Protein AF-B8JEG1-F1 (afdb_monomer)

Solvent-accessible surface area (backbone atoms only — not comparable to full-atom values): 6983 Å² total; per-residue (Å²): 138,84,81,85,82,84,74,78,49,69,66,57,55,52,50,57,51,48,51,55,49,48,64,71,43,46,66,57,52,52,50,54,53,50,52,55,50,51,55,51,54,51,50,53,54,51,58,70,66,61,63,72,78,75,74,76,75,70,77,81,74,80,82,54,67,51,48,54,41,94,82,55,84,74,66,54,65,69,55,24,73,74,67,75,44,80,43,61,69,58,45,32,68,41,35,32,77,58,36,55,49,43,72,94,54,82,80,60,71,64,46,129

Secondary structure (DSSP, 8-state):
-PPP-----HHHHHHHHHHHHHHHHHHHHHHHHHHHHHHHHHHHHHHHH---------------EEE-STT--S--HHHHHHHS--SHHHHHHHH-TT-EEETTSPPPPPP-

Organism: Anaeromyxobacter dehalogenans (strain ATCC BAA-258 / DSM 21875 / 2CP-1) (NCBI:txid455488)

Foldseek 3Di:
DDDDPPPPDPVNVVVVVVVVVCVVCVVVVVVVVVVVVVVVVVVVVVVVVPPDPPPPPPPPPDDFKDWLEPPDDFDDPQNCVQPVDGDSVVCCQFQNHGFMDGRPDHGHDTDD

pLDDT: mean 82.51, std 13.29, range [40.09, 95.5]

Structure (mmCIF, N/CA/C/O backbone):
data_AF-B8JEG1-F1
#
_entry.id   AF-B8JEG1-F1
#
loop_
_atom_site.group_PDB
_atom_site.id
_atom_site.type_symbol
_atom_site.label_atom_id
_atom_site.label_alt_id
_atom_site.label_comp_id
_atom_site.label_asym_id
_atom_site.label_entity_id
_atom_site.label_seq_id
_atom_site.pdbx_PDB_ins_code
_atom_site.Cartn_x
_atom_site.Cartn_y
_atom_site.Cartn_z
_atom_site.occupancy
_atom_site.B_iso_or_equiv
_atom_site.auth_seq_id
_atom_site.auth_comp_id
_atom_site.auth_asym_id
_atom_site.auth_atom_id
_atom_site.pdbx_PDB_model_num
ATOM 1 N N . MET A 1 1 ? -74.248 3.184 64.073 1.00 40.09 1 MET A N 1
ATOM 2 C CA . MET A 1 1 ? -72.864 3.704 63.996 1.00 40.09 1 MET A CA 1
ATOM 3 C C . MET A 1 1 ? -71.924 2.546 63.675 1.00 40.09 1 MET A C 1
ATOM 5 O O . MET A 1 1 ? -71.685 1.748 64.575 1.00 40.09 1 MET A O 1
ATOM 9 N N . PRO A 1 2 ? -71.431 2.392 62.435 1.00 53.12 2 PRO A N 1
ATOM 10 C CA . PRO A 1 2 ? -70.363 1.446 62.130 1.00 53.12 2 PRO A CA 1
ATOM 11 C C . PRO A 1 2 ? -68.993 2.140 62.227 1.00 53.12 2 PRO A C 1
ATOM 13 O O . PRO A 1 2 ? -68.825 3.273 61.779 1.00 53.12 2 PRO A O 1
ATOM 16 N N . ARG A 1 3 ? -68.017 1.474 62.854 1.00 54.44 3 ARG A N 1
ATOM 17 C CA . ARG A 1 3 ? -66.618 1.932 62.927 1.00 54.44 3 ARG A CA 1
ATOM 18 C C . ARG A 1 3 ? -65.919 1.666 61.585 1.00 54.44 3 ARG A C 1
ATOM 20 O O . ARG A 1 3 ? -66.097 0.572 61.058 1.00 54.44 3 ARG A O 1
ATOM 27 N N . PRO A 1 4 ? -65.098 2.591 61.055 1.00 52.66 4 PRO A N 1
ATOM 28 C CA . PRO A 1 4 ? -64.321 2.323 59.853 1.00 52.66 4 PRO A CA 1
ATOM 29 C C . PRO A 1 4 ? -63.126 1.426 60.197 1.00 52.66 4 PRO A C 1
ATOM 31 O O . PRO A 1 4 ? -62.253 1.806 60.980 1.00 52.66 4 PRO A O 1
ATOM 34 N N . THR A 1 5 ? -63.080 0.232 59.612 1.00 55.66 5 THR A N 1
ATOM 35 C CA . THR A 1 5 ? -61.890 -0.619 59.582 1.00 55.66 5 THR A CA 1
ATOM 36 C C . THR A 1 5 ? -60.863 0.019 58.650 1.00 55.66 5 THR A C 1
ATOM 38 O O . THR A 1 5 ? -60.978 -0.016 57.429 1.00 55.66 5 THR A O 1
ATOM 41 N N . ARG A 1 6 ? -59.856 0.670 59.240 1.00 57.59 6 ARG A N 1
ATOM 42 C CA . ARG A 1 6 ? -58.630 1.067 58.541 1.00 57.59 6 ARG A CA 1
ATOM 43 C C . ARG A 1 6 ? -57.784 -0.184 58.315 1.00 57.59 6 ARG A C 1
ATOM 45 O O . ARG A 1 6 ? -56.881 -0.466 59.094 1.00 57.59 6 ARG A O 1
ATOM 52 N N . GLU A 1 7 ? -58.098 -0.944 57.278 1.00 54.72 7 GLU A N 1
ATOM 53 C CA . GLU A 1 7 ? -57.213 -1.997 56.783 1.00 54.72 7 GLU A CA 1
ATOM 54 C C . GLU A 1 7 ? -56.281 -1.377 55.746 1.00 54.72 7 GLU A C 1
ATOM 56 O O . GLU A 1 7 ? -56.589 -1.279 54.559 1.00 54.72 7 GLU A O 1
ATOM 61 N N . THR A 1 8 ? -55.139 -0.877 56.211 1.00 61.88 8 THR A N 1
ATOM 62 C CA . THR A 1 8 ? -54.025 -0.558 55.320 1.00 61.88 8 THR A CA 1
ATOM 63 C C . THR A 1 8 ? -53.616 -1.866 54.645 1.00 61.88 8 THR A C 1
ATOM 65 O O . THR A 1 8 ? -53.110 -2.766 55.313 1.00 61.88 8 THR A O 1
ATOM 68 N N . SER A 1 9 ? -53.897 -2.005 53.346 1.00 80.25 9 SER A N 1
ATOM 69 C CA . SER A 1 9 ? -53.530 -3.201 52.578 1.00 80.25 9 SER A CA 1
ATOM 70 C C . SER A 1 9 ? -52.035 -3.495 52.737 1.00 80.25 9 SER A C 1
ATOM 72 O O . SER A 1 9 ? -51.215 -2.574 52.750 1.00 80.25 9 SER A O 1
ATOM 74 N N . ILE A 1 10 ? -51.672 -4.776 52.822 1.00 78.69 10 ILE A N 1
ATOM 75 C CA . ILE A 1 10 ? -50.278 -5.238 52.887 1.00 78.69 10 ILE A CA 1
ATOM 76 C C . ILE A 1 10 ? -49.448 -4.630 51.744 1.00 78.69 10 ILE A C 1
ATOM 78 O O . ILE A 1 10 ? -48.314 -4.211 51.964 1.00 78.69 10 ILE A O 1
ATOM 82 N N . ASP A 1 11 ? -50.036 -4.473 50.555 1.00 78.25 11 ASP A N 1
ATOM 83 C CA . ASP A 1 11 ? -49.376 -3.844 49.405 1.00 78.25 11 ASP A CA 1
ATOM 84 C C . ASP A 1 11 ? -48.993 -2.382 49.661 1.00 78.25 11 ASP A C 1
ATOM 86 O O . ASP A 1 11 ? -47.957 -1.915 49.186 1.00 78.25 11 ASP A O 1
ATOM 90 N N . ALA A 1 12 ? -49.805 -1.651 50.430 1.00 81.31 12 ALA A N 1
ATOM 91 C CA . ALA A 1 12 ? -49.513 -0.270 50.798 1.00 81.31 12 ALA A CA 1
ATOM 92 C C . ALA A 1 12 ? -48.337 -0.196 51.781 1.00 81.31 12 ALA A C 1
ATOM 94 O O . ALA A 1 12 ? -47.478 0.670 51.636 1.00 81.31 12 ALA A O 1
ATOM 95 N N . ILE A 1 13 ? -48.246 -1.149 52.714 1.00 85.12 13 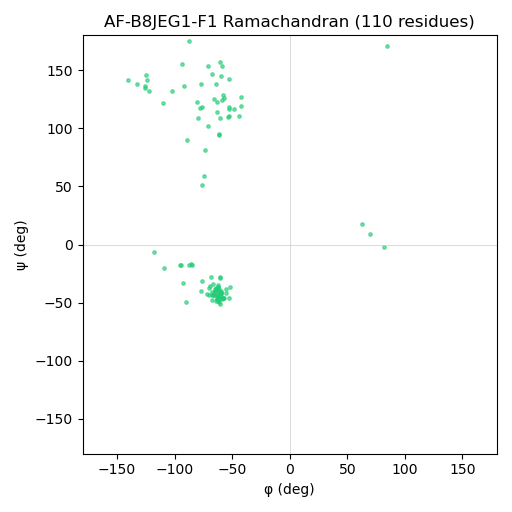ILE A N 1
ATOM 96 C CA . ILE A 1 13 ? -47.128 -1.257 53.663 1.00 85.12 13 ILE A CA 1
ATOM 97 C C . ILE A 1 13 ? -45.831 -1.612 52.924 1.00 85.12 13 ILE A C 1
ATOM 99 O O . ILE A 1 13 ? -44.781 -1.019 53.183 1.00 85.12 13 ILE A O 1
ATOM 103 N N . ILE A 1 14 ? -45.895 -2.552 51.975 1.00 85.31 14 ILE A N 1
ATOM 104 C CA . ILE A 1 14 ? -44.742 -2.944 51.154 1.00 85.31 14 ILE A CA 1
ATOM 105 C C . ILE A 1 14 ? -44.267 -1.761 50.308 1.00 85.31 14 ILE A C 1
ATOM 107 O O . ILE A 1 14 ? -43.071 -1.475 50.291 1.00 85.31 14 ILE A O 1
ATOM 111 N N . ARG A 1 15 ? -45.189 -1.052 49.645 1.00 86.12 15 ARG A N 1
ATOM 112 C CA . ARG A 1 15 ? -44.861 0.114 48.815 1.00 86.12 15 ARG A CA 1
ATOM 113 C C . ARG A 1 15 ? -44.214 1.226 49.632 1.00 86.12 15 ARG A C 1
ATOM 115 O O . ARG A 1 15 ? -43.134 1.676 49.278 1.00 86.12 15 ARG A O 1
ATOM 122 N N . GLU A 1 16 ? -44.808 1.588 50.765 1.00 89.19 16 GLU A N 1
ATOM 123 C CA . GLU A 1 16 ? -44.256 2.611 51.656 1.00 89.19 16 GLU A CA 1
ATOM 124 C C . GLU A 1 16 ? -42.852 2.238 52.160 1.00 89.19 16 GLU A C 1
ATOM 126 O O . GLU A 1 16 ? -41.953 3.077 52.236 1.00 89.19 16 GLU A O 1
ATOM 131 N N . THR A 1 17 ? -42.638 0.960 52.480 1.00 87.44 17 THR A N 1
ATOM 132 C CA . THR A 1 17 ? -41.326 0.470 52.918 1.00 87.44 17 THR A CA 1
ATOM 133 C C . THR A 1 17 ? -40.303 0.531 51.784 1.00 87.44 17 THR A C 1
ATOM 135 O O . THR A 1 17 ? -39.172 0.969 52.002 1.00 87.44 17 THR A O 1
ATOM 138 N N . ALA A 1 18 ? -40.692 0.127 50.573 1.00 86.06 18 ALA A N 1
ATOM 139 C CA . ALA A 1 18 ? -39.845 0.201 49.390 1.00 86.06 18 ALA A CA 1
ATOM 140 C C . ALA A 1 18 ? -39.467 1.652 49.060 1.00 86.06 18 ALA A C 1
ATOM 142 O O . ALA A 1 18 ? -38.289 1.925 48.842 1.00 86.06 18 ALA A O 1
ATOM 143 N N . ASP A 1 19 ? -40.421 2.582 49.116 1.00 88.50 19 ASP A N 1
ATOM 144 C CA . ASP A 1 19 ? -40.190 4.003 48.841 1.00 88.50 19 ASP A CA 1
ATOM 145 C C . ASP A 1 19 ? -39.153 4.598 49.804 1.00 88.50 19 ASP A C 1
ATOM 147 O O . ASP A 1 19 ? -38.198 5.242 49.369 1.00 88.50 19 ASP A O 1
ATOM 151 N N . ARG A 1 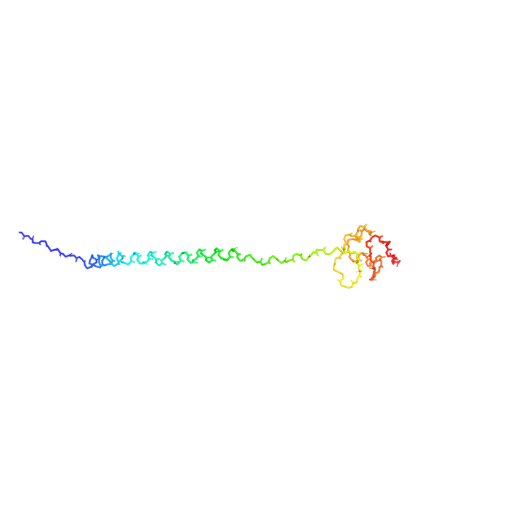20 ? -39.247 4.288 51.104 1.00 88.50 20 ARG A N 1
ATOM 152 C CA . ARG A 1 20 ? -38.259 4.727 52.109 1.00 88.50 20 ARG A CA 1
ATOM 153 C C . ARG A 1 20 ? -36.869 4.137 51.873 1.00 88.50 20 ARG A C 1
ATOM 155 O O . ARG A 1 20 ? -35.859 4.800 52.114 1.00 88.50 20 ARG A O 1
ATOM 162 N N . VAL A 1 21 ? -36.795 2.881 51.429 1.00 89.25 21 VAL A N 1
ATOM 163 C CA . VAL A 1 21 ? -35.517 2.240 51.088 1.00 89.25 21 VAL A CA 1
ATOM 164 C C . VAL A 1 21 ? -34.911 2.909 49.862 1.00 89.25 21 VAL A C 1
ATOM 166 O O . VAL A 1 21 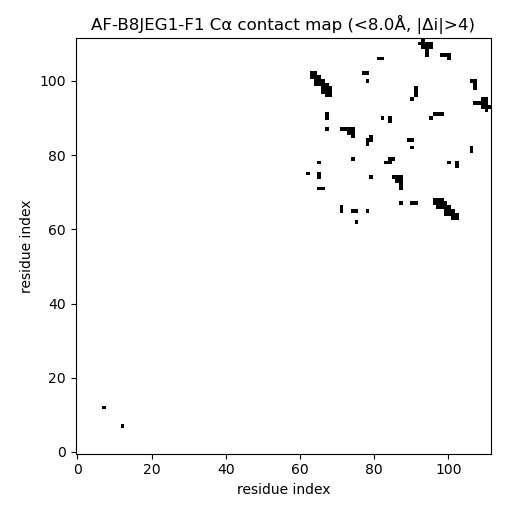? -33.738 3.274 49.909 1.00 89.25 21 VAL A O 1
ATOM 169 N N . VAL A 1 22 ? -35.703 3.118 48.808 1.00 87.50 22 VAL A N 1
ATOM 170 C CA . VAL A 1 22 ? -35.283 3.791 47.574 1.00 87.50 22 VAL A CA 1
ATOM 171 C C . VAL A 1 22 ? -34.800 5.205 47.872 1.00 87.50 22 VAL A C 1
ATOM 173 O O . VAL A 1 22 ? -33.705 5.562 47.448 1.00 87.50 22 VAL A O 1
ATOM 176 N N . GLU A 1 23 ? -35.538 5.984 48.661 1.00 86.81 23 GLU A N 1
ATOM 177 C CA . GLU A 1 23 ? -35.143 7.336 49.061 1.00 86.81 23 GLU A CA 1
ATOM 178 C C . GLU A 1 23 ? -33.788 7.324 49.782 1.00 86.81 23 GLU A C 1
ATOM 180 O O . GLU A 1 23 ? -32.875 8.066 49.411 1.00 86.81 23 GLU A O 1
ATOM 185 N N . ARG A 1 24 ? -33.600 6.392 50.725 1.00 84.56 24 ARG A N 1
ATOM 186 C CA . ARG A 1 24 ? -32.354 6.247 51.487 1.00 84.56 24 ARG A CA 1
ATOM 187 C C . ARG A 1 24 ? -31.149 5.866 50.624 1.00 84.56 24 ARG A C 1
ATOM 189 O O . ARG A 1 24 ? -30.043 6.336 50.895 1.00 84.56 24 ARG A O 1
ATOM 196 N N . ILE A 1 25 ? -31.326 5.001 49.626 1.00 90.12 25 ILE A N 1
ATOM 197 C CA . ILE A 1 25 ? -30.213 4.498 48.801 1.00 90.12 25 ILE A CA 1
ATOM 198 C C . ILE A 1 25 ? -30.000 5.303 47.516 1.00 90.12 25 ILE A C 1
ATOM 200 O O . ILE A 1 25 ? -28.914 5.233 46.942 1.00 90.12 25 ILE A O 1
ATOM 204 N N . SER A 1 26 ? -30.986 6.092 47.081 1.00 83.19 26 SER A N 1
ATOM 205 C CA . SER A 1 26 ? -30.964 6.846 45.820 1.00 83.19 26 SER A CA 1
ATOM 206 C C . SER A 1 26 ? -29.709 7.708 45.670 1.00 83.19 26 SER A C 1
ATOM 208 O O . SER A 1 26 ? -29.032 7.645 44.647 1.00 83.19 26 SER A O 1
ATOM 210 N N . ALA A 1 27 ? -29.328 8.437 46.721 1.00 81.50 27 ALA A N 1
ATOM 211 C CA . ALA A 1 27 ? -28.136 9.279 46.726 1.00 81.50 27 ALA A CA 1
ATOM 212 C C . ALA A 1 27 ? -26.831 8.470 46.632 1.00 81.50 27 ALA A C 1
ATOM 214 O O . ALA A 1 27 ? -25.862 8.921 46.024 1.00 81.50 27 ALA A O 1
ATOM 215 N N . ALA A 1 28 ? -26.787 7.272 47.221 1.00 83.31 28 ALA A N 1
ATOM 216 C CA . ALA A 1 28 ? -25.632 6.384 47.122 1.00 83.31 28 ALA A CA 1
ATOM 217 C C . ALA A 1 28 ? -25.509 5.784 45.714 1.00 83.31 28 ALA A C 1
ATOM 219 O O . ALA A 1 28 ? -24.418 5.778 45.149 1.00 83.31 28 ALA A O 1
ATOM 220 N N . ILE A 1 29 ? -26.633 5.368 45.123 1.00 83.81 29 ILE A N 1
ATOM 221 C CA . ILE A 1 29 ? -26.690 4.874 43.742 1.00 83.81 29 ILE A CA 1
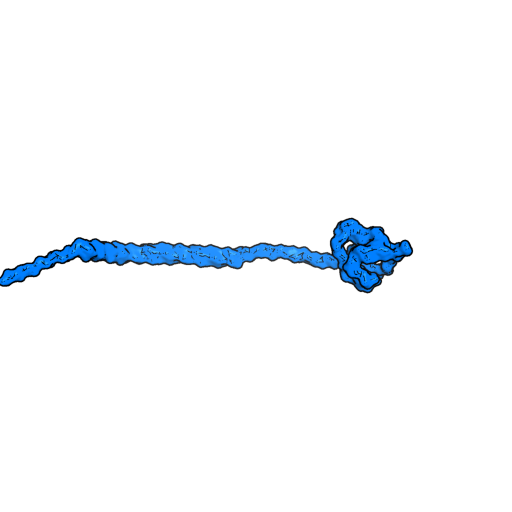ATOM 222 C C . ILE A 1 29 ? -26.272 5.979 42.767 1.00 83.81 29 ILE A C 1
ATOM 224 O O . ILE A 1 29 ? -25.437 5.741 41.901 1.00 83.81 29 ILE A O 1
ATOM 228 N N . ALA A 1 30 ? -26.792 7.198 42.932 1.00 84.44 30 ALA A N 1
ATOM 229 C CA . ALA A 1 30 ? -26.458 8.330 42.071 1.00 84.44 30 ALA A CA 1
ATOM 230 C C . ALA A 1 30 ? -24.955 8.652 42.089 1.00 84.44 30 ALA A C 1
ATOM 232 O O . ALA A 1 30 ? -24.367 8.881 41.033 1.00 84.44 30 ALA A O 1
ATOM 233 N N . ARG A 1 31 ? -24.317 8.608 43.268 1.00 85.50 31 ARG A N 1
ATOM 234 C CA . ARG A 1 31 ? -22.859 8.773 43.395 1.00 85.50 31 ARG A CA 1
ATOM 235 C C . ARG A 1 31 ? -22.095 7.666 42.670 1.00 85.50 31 ARG A C 1
ATOM 237 O O . ARG A 1 31 ? -21.236 7.973 41.852 1.00 85.50 31 ARG A O 1
ATOM 244 N N . GLN A 1 32 ? -22.465 6.406 42.899 1.00 88.31 32 GLN A N 1
ATOM 245 C CA . GLN A 1 32 ? -21.799 5.257 42.278 1.00 88.31 32 GLN A CA 1
ATOM 246 C C . GLN A 1 32 ? -21.916 5.272 40.747 1.00 88.31 32 GLN A C 1
ATOM 248 O O . GLN A 1 32 ? -20.951 4.993 40.039 1.00 88.31 32 GLN A O 1
ATOM 253 N N . VAL A 1 33 ? -23.099 5.603 40.223 1.00 91.06 33 VAL A N 1
ATOM 254 C CA . VAL A 1 33 ? -23.320 5.734 38.777 1.00 91.06 33 VAL A CA 1
ATOM 255 C C . VAL A 1 33 ? -22.506 6.902 38.220 1.00 91.06 33 VAL A C 1
ATOM 257 O O . VAL A 1 33 ? -21.887 6.757 37.169 1.00 91.06 33 VAL A O 1
ATOM 260 N N . GLY A 1 34 ? -22.454 8.031 38.933 1.00 86.81 34 GLY A N 1
ATOM 261 C CA . GLY A 1 34 ? -21.629 9.177 38.555 1.00 86.81 34 GLY A CA 1
ATOM 262 C C . GLY A 1 34 ? -20.147 8.819 38.417 1.00 86.81 34 GLY A C 1
ATOM 263 O O . GLY A 1 34 ? -19.536 9.155 37.405 1.00 86.81 34 GLY A O 1
ATOM 264 N N . GLU A 1 35 ? -19.590 8.086 39.381 1.00 88.75 35 GLU A N 1
ATOM 265 C CA . GLU A 1 35 ? -18.199 7.613 39.347 1.00 88.75 35 GLU A CA 1
ATOM 266 C C . GLU A 1 35 ? -17.936 6.684 38.153 1.00 88.75 35 GLU A C 1
ATOM 268 O O . GLU A 1 35 ? -16.989 6.898 37.397 1.00 88.75 35 GLU A O 1
ATOM 273 N N . LEU A 1 36 ? -18.818 5.707 37.913 1.00 87.62 36 LEU A N 1
ATOM 274 C CA . LEU A 1 36 ? -18.691 4.777 36.784 1.00 87.62 36 LEU A CA 1
ATOM 275 C C . LEU A 1 36 ? -18.748 5.486 35.421 1.00 87.62 36 LEU A C 1
ATOM 277 O O . LEU A 1 36 ? -18.038 5.100 34.490 1.00 87.62 36 LEU A O 1
ATOM 281 N N . VAL A 1 37 ? -19.578 6.525 35.296 1.00 91.44 37 VAL A N 1
ATOM 282 C CA . VAL A 1 37 ? -19.682 7.328 34.069 1.00 91.44 37 VAL A CA 1
ATOM 283 C C . VAL A 1 37 ? -18.421 8.167 33.850 1.00 91.44 37 VAL A C 1
ATOM 285 O O . VAL A 1 37 ? -17.913 8.205 32.730 1.00 91.44 37 VAL A O 1
ATOM 288 N N . GLN A 1 38 ? -17.883 8.802 34.897 1.00 87.50 38 GLN A N 1
ATOM 289 C CA . GLN A 1 38 ? -16.631 9.567 34.804 1.00 87.50 38 GLN A CA 1
ATOM 290 C C . GLN A 1 38 ? -15.457 8.674 34.382 1.00 87.50 38 GLN A C 1
ATOM 292 O O . GLN A 1 38 ? -14.723 9.020 33.453 1.00 87.50 38 GLN A O 1
ATOM 297 N N . ASP A 1 39 ? -15.343 7.485 34.977 1.00 86.19 39 ASP A N 1
ATOM 298 C CA . ASP A 1 39 ? -14.338 6.487 34.603 1.00 86.19 39 ASP A CA 1
ATOM 299 C C . ASP A 1 39 ? -14.467 6.052 33.136 1.00 86.19 39 ASP A C 1
ATOM 301 O O . ASP A 1 39 ? -13.462 5.917 32.429 1.00 86.19 39 ASP A O 1
ATOM 305 N N . GLY A 1 40 ? -15.698 5.850 32.655 1.00 82.94 40 GLY A N 1
ATOM 306 C CA . GLY A 1 40 ? -15.978 5.525 31.256 1.00 82.94 40 GLY A CA 1
ATOM 307 C C . GLY A 1 40 ? -15.506 6.621 30.299 1.00 82.94 40 GLY A C 1
ATOM 308 O O . GLY A 1 40 ? -14.729 6.353 29.381 1.00 82.94 40 GLY A O 1
ATOM 309 N N . ILE A 1 41 ? -15.893 7.871 30.570 1.00 85.69 41 ILE A N 1
ATOM 310 C CA . ILE A 1 41 ? -15.511 9.044 29.770 1.00 85.69 41 ILE A CA 1
ATOM 311 C C . ILE A 1 41 ? -13.985 9.216 29.741 1.00 85.69 41 ILE A C 1
ATOM 313 O O . ILE A 1 41 ? -13.394 9.493 28.693 1.00 85.69 41 ILE A O 1
ATOM 317 N N . GLN A 1 42 ? -13.314 9.021 30.877 1.00 82.50 42 GLN A N 1
ATOM 318 C CA . GLN A 1 42 ? -11.866 9.179 30.968 1.00 82.50 42 GLN A CA 1
ATOM 319 C C . GLN A 1 42 ? -11.109 8.087 30.200 1.00 82.50 42 GLN A C 1
ATOM 321 O O . GLN A 1 42 ? -10.098 8.381 29.554 1.00 82.50 42 GLN A O 1
ATOM 326 N N . ARG A 1 43 ? -11.621 6.849 30.193 1.00 79.62 43 ARG A N 1
ATOM 327 C CA . ARG A 1 43 ? -11.082 5.752 29.372 1.00 79.62 43 ARG A CA 1
ATOM 328 C C . ARG A 1 43 ? -11.250 6.017 27.880 1.00 79.62 43 ARG A C 1
ATOM 330 O O . ARG A 1 43 ? -10.296 5.814 27.130 1.00 79.62 43 ARG A O 1
ATOM 337 N N . GLU A 1 44 ? -12.409 6.507 27.452 1.00 75.75 44 GLU A N 1
ATOM 338 C CA . GLU A 1 44 ? -12.647 6.859 26.047 1.00 75.75 44 GLU A CA 1
ATOM 339 C C . GLU A 1 44 ? -11.742 8.011 25.585 1.00 75.75 44 GLU A C 1
ATOM 341 O O . GLU A 1 44 ? -11.109 7.921 24.529 1.00 75.75 44 GLU A O 1
ATOM 346 N N . MET A 1 45 ? -11.576 9.054 26.407 1.00 74.56 45 MET A N 1
ATOM 347 C CA . MET A 1 45 ? -10.642 10.148 26.114 1.00 74.56 45 MET A CA 1
ATOM 348 C C . MET A 1 45 ? -9.180 9.687 26.062 1.00 74.56 45 MET A C 1
ATOM 350 O O . MET A 1 45 ? -8.413 10.154 25.213 1.00 74.56 45 MET A O 1
ATOM 354 N N . ALA A 1 46 ? -8.772 8.774 26.946 1.00 73.88 46 ALA A N 1
ATOM 355 C CA . ALA A 1 46 ? -7.426 8.208 26.937 1.00 73.88 46 ALA A CA 1
ATOM 356 C C . ALA A 1 46 ? -7.183 7.333 25.694 1.00 73.88 46 ALA A C 1
ATOM 358 O O . ALA A 1 46 ? -6.131 7.443 25.061 1.00 73.88 46 ALA A O 1
ATOM 359 N N . ALA A 1 47 ? -8.168 6.525 25.295 1.00 70.12 47 ALA A N 1
ATOM 360 C CA . ALA A 1 47 ? -8.105 5.702 24.090 1.00 70.12 47 ALA A CA 1
ATOM 361 C C . ALA A 1 47 ? -8.034 6.550 22.808 1.00 70.12 47 ALA A C 1
ATOM 363 O O . ALA A 1 47 ? -7.266 6.227 21.903 1.00 70.12 47 ALA A O 1
ATOM 364 N N . GLY A 1 48 ? -8.759 7.674 22.748 1.00 62.75 48 GLY A N 1
ATOM 365 C CA . GLY A 1 48 ? -8.688 8.622 21.631 1.00 62.75 48 GLY A CA 1
ATOM 366 C C . GLY A 1 48 ? -7.352 9.374 21.528 1.00 62.75 48 GLY A C 1
ATOM 367 O O . GLY A 1 48 ? -6.932 9.740 20.431 1.00 62.75 48 GLY A O 1
ATOM 368 N N . ARG A 1 49 ? -6.651 9.579 22.653 1.00 60.44 49 ARG A N 1
ATOM 369 C CA . ARG A 1 49 ? -5.321 10.223 22.702 1.00 60.44 49 ARG A CA 1
ATOM 370 C C . ARG A 1 49 ? -4.156 9.265 22.473 1.00 60.44 49 ARG A C 1
ATOM 372 O O . ARG A 1 49 ? -3.065 9.727 22.142 1.00 60.44 49 ARG A O 1
ATOM 379 N N . ALA A 1 50 ? -4.372 7.956 22.585 1.00 60.44 50 ALA A N 1
ATOM 380 C CA . ALA A 1 50 ? -3.413 6.932 22.183 1.00 60.44 50 ALA A CA 1
ATOM 381 C C . ALA A 1 50 ? -3.373 6.816 20.648 1.00 60.44 50 ALA A C 1
ATOM 383 O O . ALA A 1 50 ? -3.657 5.774 20.057 1.00 60.44 50 ALA A O 1
ATOM 384 N N . GLY A 1 51 ? -3.034 7.925 19.985 1.00 60.34 51 GLY A N 1
ATOM 385 C CA . GLY A 1 51 ? -2.764 7.963 18.561 1.00 60.34 51 GLY A CA 1
ATOM 386 C C . GLY A 1 51 ? -1.721 6.904 18.237 1.00 60.34 51 GLY A C 1
ATOM 387 O O . GLY A 1 51 ? -0.591 6.949 18.725 1.00 60.34 51 GLY A O 1
ATOM 388 N N . ARG A 1 52 ? -2.124 5.925 17.424 1.00 63.56 52 ARG A N 1
ATOM 389 C CA . ARG A 1 52 ? -1.242 4.915 16.839 1.00 63.56 52 ARG A CA 1
ATOM 390 C C . ARG A 1 52 ? 0.032 5.621 16.370 1.00 63.56 52 ARG A C 1
ATOM 392 O O . ARG A 1 52 ? -0.107 6.593 15.624 1.00 63.56 52 ARG A O 1
ATOM 399 N N . PRO A 1 53 ? 1.241 5.179 16.772 1.00 61.25 53 PRO A N 1
ATOM 400 C CA . PRO A 1 53 ? 2.462 5.860 16.373 1.00 61.25 53 PRO A CA 1
ATOM 401 C C . PRO A 1 53 ? 2.437 5.984 14.856 1.00 61.25 53 PRO A C 1
ATOM 403 O O . PRO A 1 53 ? 2.324 4.973 14.151 1.00 61.25 53 PRO A O 1
ATOM 406 N N . ALA A 1 54 ? 2.440 7.228 14.368 1.00 62.34 54 ALA A N 1
ATOM 407 C CA . ALA A 1 54 ? 2.508 7.510 12.950 1.00 62.34 54 ALA A CA 1
ATOM 408 C C . ALA A 1 54 ? 3.733 6.754 12.450 1.00 62.34 54 ALA A C 1
ATOM 410 O O . ALA A 1 54 ? 4.859 7.057 12.847 1.00 62.34 54 ALA A O 1
ATOM 411 N N . ARG A 1 55 ? 3.508 5.686 11.673 1.00 61.09 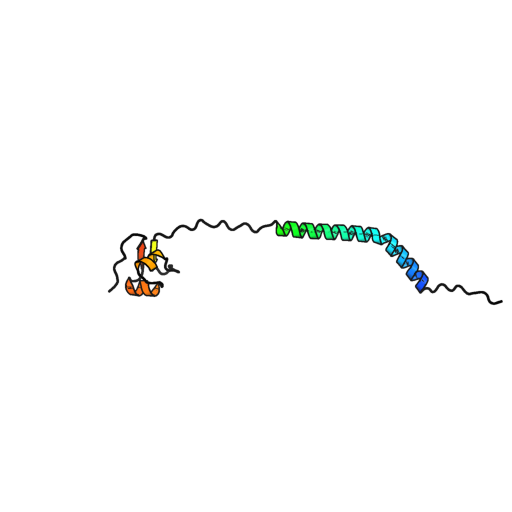55 ARG A N 1
ATOM 412 C CA . ARG A 1 55 ? 4.594 4.914 11.076 1.00 61.09 55 ARG A CA 1
ATOM 413 C C . ARG A 1 55 ? 5.446 5.932 10.348 1.00 61.09 55 ARG A C 1
ATOM 415 O O . ARG A 1 55 ? 4.970 6.513 9.376 1.00 61.09 55 ARG A O 1
ATOM 422 N N . SER A 1 56 ? 6.648 6.170 10.874 1.00 56.66 56 SER A N 1
ATOM 423 C CA . SER A 1 56 ? 7.630 7.068 10.288 1.00 56.66 56 SER A CA 1
ATOM 424 C C . SER A 1 56 ? 7.649 6.787 8.795 1.00 56.66 56 SER A C 1
ATOM 426 O O . SER A 1 56 ? 7.981 5.676 8.364 1.00 56.66 56 SER A O 1
ATOM 428 N N . SER A 1 57 ? 7.148 7.752 8.025 1.00 58.53 57 SER A N 1
ATOM 429 C CA . SER A 1 57 ? 7.179 7.718 6.576 1.00 58.53 57 SER A CA 1
ATOM 430 C C . SER A 1 57 ? 8.655 7.687 6.222 1.00 58.53 57 SER A C 1
ATOM 432 O O . SER A 1 57 ? 9.323 8.721 6.238 1.00 58.53 57 SER A O 1
ATOM 434 N N . ARG A 1 58 ? 9.205 6.480 6.018 1.00 62.47 58 ARG A N 1
ATOM 435 C CA . ARG A 1 58 ? 10.563 6.316 5.502 1.00 62.47 58 ARG A CA 1
ATOM 436 C C . ARG A 1 58 ? 10.639 7.227 4.290 1.00 62.47 58 ARG A C 1
ATOM 438 O O . ARG A 1 58 ? 9.870 7.028 3.348 1.00 62.47 58 ARG A O 1
ATOM 445 N N . ARG A 1 59 ? 11.511 8.243 4.365 1.00 61.22 59 ARG A N 1
ATOM 446 C CA . ARG A 1 59 ? 11.754 9.190 3.275 1.00 61.22 59 ARG A CA 1
ATOM 447 C C . ARG A 1 59 ? 11.806 8.382 1.989 1.00 61.22 59 ARG A C 1
ATOM 449 O O . ARG A 1 59 ? 12.592 7.441 1.889 1.00 61.22 59 ARG A O 1
ATOM 456 N N . ARG A 1 60 ? 10.893 8.686 1.068 1.00 64.50 60 ARG A N 1
ATOM 457 C CA . ARG A 1 60 ? 10.774 8.012 -0.221 1.00 64.50 60 ARG A CA 1
ATOM 458 C C . ARG A 1 60 ? 12.089 8.242 -0.963 1.00 64.50 60 ARG A C 1
ATOM 460 O O . ARG A 1 60 ? 12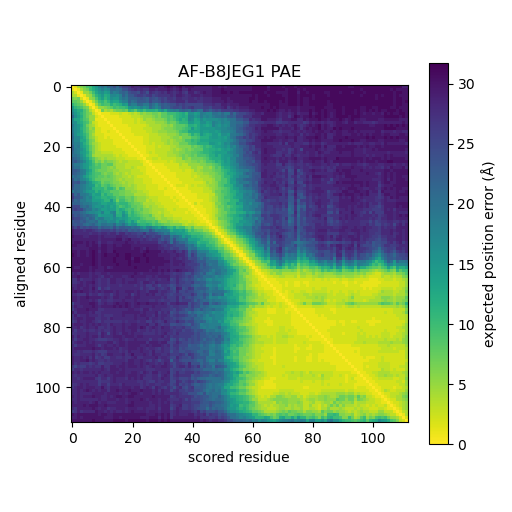.273 9.299 -1.550 1.00 64.50 60 ARG A O 1
ATOM 467 N N . VAL A 1 61 ? 13.016 7.292 -0.863 1.00 74.12 61 VAL A N 1
ATOM 468 C CA . VAL A 1 61 ? 14.276 7.336 -1.605 1.00 74.12 61 VAL A CA 1
ATOM 469 C C . VAL A 1 61 ? 13.911 7.278 -3.082 1.00 74.12 61 VAL A C 1
ATOM 471 O O . VAL A 1 61 ? 13.189 6.375 -3.513 1.00 74.12 61 VAL A O 1
ATOM 474 N N . GLU A 1 62 ? 14.338 8.283 -3.837 1.00 79.81 62 GLU A N 1
ATOM 475 C CA . GLU A 1 62 ? 14.103 8.340 -5.272 1.00 79.81 62 GLU A CA 1
ATOM 476 C C . GLU A 1 62 ? 14.869 7.197 -5.954 1.00 79.81 62 GLU A C 1
ATOM 478 O O . GLU A 1 62 ? 16.070 7.024 -5.752 1.00 79.81 62 GLU A O 1
ATOM 483 N N . ILE A 1 63 ? 14.163 6.372 -6.732 1.00 84.12 63 ILE A N 1
ATOM 484 C CA . ILE A 1 63 ? 14.762 5.239 -7.444 1.00 84.12 63 ILE A CA 1
ATOM 485 C C . ILE A 1 63 ? 15.449 5.780 -8.698 1.00 84.12 63 ILE A C 1
ATOM 487 O O . ILE A 1 63 ? 14.780 6.172 -9.651 1.00 84.12 63 ILE A O 1
ATOM 491 N N . THR A 1 64 ? 16.780 5.775 -8.705 1.00 90.06 64 THR A N 1
ATOM 492 C CA . THR A 1 64 ? 17.604 6.244 -9.833 1.00 90.06 64 THR A CA 1
ATOM 493 C C . THR A 1 64 ? 18.039 5.124 -10.776 1.00 90.06 64 THR A C 1
ATOM 495 O O . THR A 1 64 ? 18.410 5.399 -11.916 1.00 90.06 64 THR A O 1
ATOM 498 N N . ARG A 1 65 ? 17.970 3.864 -10.325 1.00 93.38 65 ARG A N 1
ATOM 499 C CA . ARG A 1 65 ? 18.331 2.668 -11.093 1.00 93.38 65 ARG A CA 1
ATOM 500 C C . ARG A 1 65 ? 17.260 1.596 -10.969 1.00 93.38 65 ARG A C 1
ATOM 502 O O . ARG A 1 65 ? 16.764 1.322 -9.878 1.00 93.38 65 ARG A O 1
ATOM 509 N N . TRP A 1 66 ? 16.947 0.954 -12.085 1.00 95.00 66 TRP A N 1
ATOM 510 C CA . TRP A 1 66 ? 16.007 -0.156 -12.151 1.00 95.00 66 TRP A CA 1
ATOM 511 C C . TRP A 1 66 ? 16.512 -1.224 -13.115 1.00 95.00 66 TRP A C 1
ATOM 513 O O . TRP A 1 66 ? 17.093 -0.907 -14.149 1.00 95.00 66 TRP A O 1
ATOM 523 N N . VAL A 1 67 ? 16.306 -2.491 -12.769 1.00 95.38 67 VAL A N 1
ATOM 524 C CA . VAL A 1 67 ? 16.733 -3.640 -13.574 1.00 95.38 67 VAL A CA 1
ATOM 525 C C . VAL A 1 67 ? 15.519 -4.520 -13.827 1.00 95.38 67 VAL A C 1
ATOM 527 O O . VAL A 1 67 ? 14.751 -4.779 -12.903 1.00 95.38 67 VAL A O 1
ATOM 530 N N . ALA A 1 68 ? 15.351 -5.002 -15.056 1.00 94.19 68 ALA A N 1
ATOM 531 C CA . ALA A 1 68 ? 14.296 -5.944 -15.425 1.00 94.19 68 ALA A CA 1
ATOM 532 C C . ALA A 1 68 ? 14.607 -7.382 -14.947 1.00 94.19 68 ALA A C 1
ATOM 534 O O . ALA A 1 68 ? 14.570 -8.328 -15.731 1.00 94.19 68 ALA A O 1
ATOM 535 N N . ASP A 1 69 ? 14.944 -7.543 -13.665 1.00 93.50 69 ASP A N 1
ATOM 536 C CA . ASP A 1 69 ? 15.260 -8.827 -13.027 1.00 93.50 69 ASP A CA 1
ATOM 537 C C . ASP A 1 69 ? 13.997 -9.527 -12.492 1.00 93.50 69 ASP A C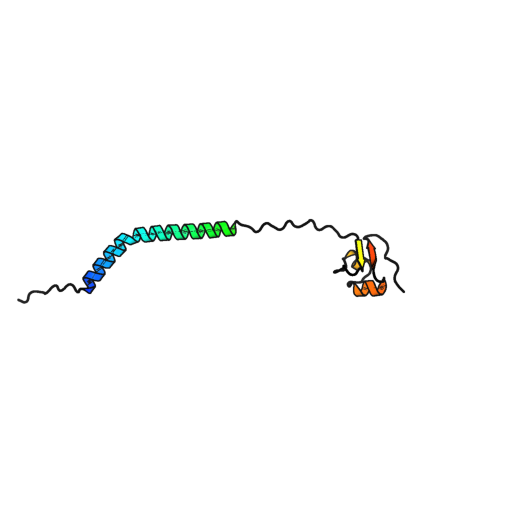 1
ATOM 539 O O . ASP A 1 69 ? 12.906 -8.960 -12.507 1.00 93.50 69 ASP A O 1
ATOM 543 N N . ALA A 1 70 ? 14.103 -10.752 -11.968 1.00 91.31 70 ALA A N 1
ATOM 544 C CA . ALA A 1 70 ? 12.959 -11.486 -11.410 1.00 91.31 70 ALA A CA 1
ATOM 545 C C . ALA A 1 70 ? 12.272 -10.772 -10.222 1.00 91.31 70 ALA A C 1
ATOM 547 O O . ALA A 1 70 ? 11.066 -10.928 -10.025 1.00 91.31 70 ALA A O 1
ATOM 548 N N . ARG A 1 71 ? 13.004 -9.948 -9.461 1.00 90.31 71 ARG A N 1
ATOM 549 C CA . ARG A 1 71 ? 12.519 -9.254 -8.254 1.00 90.31 71 ARG A CA 1
ATOM 550 C C . ARG A 1 71 ? 11.800 -7.944 -8.575 1.00 90.31 71 ARG A C 1
ATOM 552 O O . ARG A 1 71 ? 11.043 -7.443 -7.740 1.00 90.31 71 ARG A O 1
ATOM 559 N N . ALA A 1 72 ? 11.992 -7.402 -9.773 1.00 91.50 72 ALA A N 1
ATOM 560 C CA . ALA A 1 72 ? 11.342 -6.188 -10.226 1.00 91.50 72 ALA A CA 1
ATOM 561 C C . ALA A 1 72 ? 9.823 -6.379 -10.304 1.00 91.50 72 ALA A C 1
ATOM 563 O O . ALA A 1 72 ? 9.319 -7.155 -11.122 1.00 91.50 72 ALA A O 1
ATOM 564 N N . ARG A 1 73 ? 9.101 -5.652 -9.443 1.00 86.12 73 ARG A N 1
ATOM 565 C CA . ARG A 1 73 ? 7.632 -5.701 -9.343 1.00 86.12 73 ARG A CA 1
ATOM 566 C C . ARG A 1 73 ? 6.943 -4.691 -10.258 1.00 86.12 73 ARG A C 1
ATOM 568 O O . ARG A 1 73 ? 6.026 -5.047 -10.984 1.00 86.12 73 ARG A O 1
ATOM 575 N N . ARG A 1 74 ? 7.381 -3.429 -10.221 1.00 91.44 74 ARG A N 1
ATOM 576 C CA . ARG A 1 74 ? 6.805 -2.312 -10.984 1.00 91.44 74 ARG A CA 1
ATOM 577 C C . ARG A 1 74 ? 7.886 -1.637 -11.821 1.00 91.44 74 ARG A C 1
ATOM 579 O O . ARG A 1 74 ? 9.026 -1.540 -11.370 1.00 91.44 74 ARG A O 1
ATOM 586 N N . VAL A 1 75 ? 7.500 -1.154 -13.001 1.00 94.19 75 VAL A N 1
ATOM 587 C CA . VAL A 1 75 ? 8.327 -0.289 -13.849 1.00 94.19 75 VAL A CA 1
ATOM 588 C C . VAL A 1 75 ? 8.251 1.156 -13.322 1.00 94.19 75 VAL A C 1
ATOM 590 O O . VAL A 1 75 ? 7.144 1.685 -13.181 1.00 94.19 75 VAL A O 1
ATOM 593 N N . PRO A 1 76 ? 9.380 1.794 -12.967 1.00 94.50 76 PRO A N 1
ATOM 594 C CA . PRO A 1 76 ? 9.408 3.189 -12.531 1.00 94.50 76 PRO A CA 1
ATOM 595 C C . PRO A 1 76 ? 9.134 4.168 -13.675 1.00 94.50 76 PRO A C 1
ATOM 597 O O . PRO A 1 76 ? 9.469 3.887 -14.823 1.00 94.50 76 PRO A O 1
ATOM 600 N N . ASN A 1 77 ? 8.616 5.354 -13.345 1.00 94.62 77 ASN A N 1
ATOM 601 C CA . ASN A 1 77 ? 8.246 6.371 -14.335 1.00 94.62 77 ASN A CA 1
ATOM 602 C C . ASN A 1 77 ? 9.403 6.760 -15.264 1.00 94.62 77 ASN A C 1
ATOM 604 O O . ASN A 1 77 ? 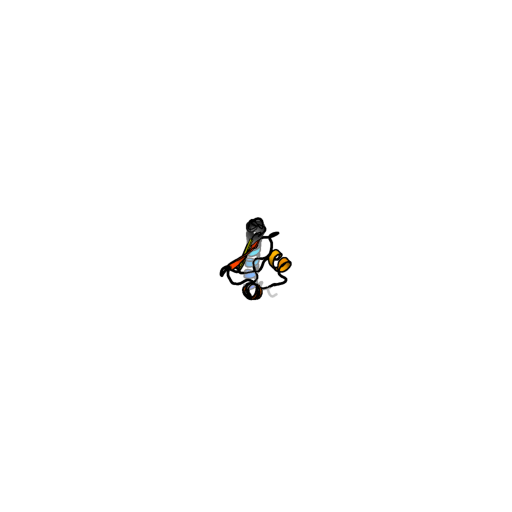9.188 6.802 -16.465 1.00 94.62 77 ASN A O 1
ATOM 608 N N . PHE A 1 78 ? 10.631 6.927 -14.756 1.00 93.56 78 PHE A N 1
ATOM 609 C CA . PHE A 1 78 ? 11.772 7.306 -15.607 1.00 93.56 78 PHE A CA 1
ATOM 610 C C . PHE A 1 78 ? 12.063 6.275 -16.713 1.00 93.56 78 PHE A C 1
ATOM 612 O O . PHE A 1 78 ? 12.569 6.623 -17.774 1.00 93.56 78 PHE A O 1
ATOM 619 N N . VAL A 1 79 ? 11.739 4.999 -16.477 1.00 94.88 79 VAL A N 1
ATOM 620 C CA . VAL A 1 79 ? 11.886 3.942 -17.482 1.00 94.88 79 VAL A CA 1
ATOM 621 C C . VAL A 1 79 ? 10.748 4.016 -18.499 1.00 94.88 79 VAL A C 1
ATOM 623 O O . VAL A 1 79 ? 10.988 3.858 -19.693 1.00 94.88 79 VAL A O 1
ATOM 626 N N . ILE A 1 80 ? 9.522 4.293 -18.046 1.00 95.50 80 ILE A N 1
ATOM 627 C CA . ILE A 1 80 ? 8.351 4.483 -18.917 1.00 95.50 80 ILE A CA 1
ATOM 628 C C . ILE A 1 80 ? 8.559 5.704 -19.817 1.00 95.50 80 ILE A C 1
ATOM 630 O O . ILE A 1 80 ? 8.361 5.609 -21.019 1.00 95.50 80 ILE A O 1
ATOM 634 N N . GLU A 1 81 ? 9.017 6.819 -19.256 1.00 94.00 81 GLU A N 1
ATOM 635 C CA . GLU A 1 81 ? 9.317 8.058 -19.978 1.00 94.00 81 GLU A CA 1
ATOM 636 C C . GLU A 1 81 ? 10.412 7.845 -21.028 1.00 94.00 81 GLU A C 1
ATOM 638 O O . GLU A 1 81 ? 10.288 8.318 -22.153 1.00 94.00 81 GLU A O 1
ATOM 643 N N . ALA A 1 82 ? 11.456 7.079 -20.696 1.00 92.75 82 ALA A N 1
ATOM 644 C CA . ALA A 1 82 ? 12.550 6.818 -21.625 1.00 92.75 82 ALA A CA 1
ATOM 645 C C . ALA A 1 82 ? 12.194 5.795 -22.721 1.00 92.75 82 ALA A C 1
ATOM 647 O O . ALA A 1 82 ? 12.734 5.867 -23.822 1.00 92.75 82 ALA A O 1
ATOM 648 N N . THR A 1 83 ? 11.323 4.818 -22.440 1.00 92.69 83 THR A N 1
ATOM 649 C CA . THR A 1 83 ? 11.056 3.689 -23.359 1.00 92.69 83 THR A CA 1
ATOM 650 C C . THR A 1 83 ? 9.686 3.720 -24.036 1.00 92.69 83 THR A C 1
ATOM 652 O O . THR A 1 83 ? 9.494 3.031 -25.039 1.00 92.69 83 THR A O 1
ATOM 655 N N . GLY A 1 84 ? 8.723 4.456 -23.479 1.00 94.38 84 GLY A N 1
ATOM 656 C CA . GLY A 1 84 ? 7.301 4.383 -23.824 1.00 94.38 84 GLY A CA 1
ATOM 657 C C . GLY A 1 84 ? 6.608 3.087 -23.378 1.00 94.38 84 GLY A C 1
ATOM 658 O O . GLY A 1 84 ? 5.478 2.826 -23.787 1.00 94.38 84 GLY A O 1
ATOM 659 N N . LEU A 1 85 ? 7.267 2.236 -22.580 1.00 94.31 85 LEU A N 1
ATOM 660 C CA . LEU A 1 85 ? 6.757 0.922 -22.181 1.00 94.31 85 LEU A CA 1
ATOM 661 C C . LEU A 1 85 ? 6.385 0.916 -20.695 1.00 94.31 85 LEU A C 1
ATOM 663 O O . LEU A 1 85 ? 7.215 1.143 -19.822 1.00 94.31 85 LEU A O 1
ATOM 667 N N . ASP A 1 86 ? 5.125 0.601 -20.413 1.00 93.88 86 ASP A N 1
ATOM 668 C CA . ASP A 1 86 ? 4.496 0.657 -19.086 1.00 93.88 86 ASP A CA 1
ATOM 669 C C . ASP A 1 86 ? 4.652 -0.624 -18.248 1.00 93.88 86 ASP A C 1
ATOM 671 O O . ASP A 1 86 ? 4.466 -0.621 -17.030 1.00 93.88 86 ASP A O 1
ATOM 675 N N . THR A 1 87 ? 4.991 -1.741 -18.889 1.00 95.38 87 THR A N 1
ATOM 676 C CA . THR A 1 87 ? 5.004 -3.068 -18.269 1.00 95.38 87 THR A CA 1
ATOM 677 C C . THR A 1 87 ? 6.362 -3.737 -18.405 1.00 95.38 87 THR A C 1
ATOM 679 O O . THR A 1 87 ? 7.009 -3.698 -19.453 1.00 95.38 87 THR A O 1
ATOM 682 N N . LYS A 1 88 ? 6.771 -4.446 -17.345 1.00 95.00 88 LYS A N 1
ATOM 683 C CA . LYS A 1 88 ? 8.026 -5.211 -17.317 1.00 95.00 88 LYS A CA 1
ATOM 684 C C . LYS A 1 88 ? 8.100 -6.209 -18.473 1.00 95.00 88 LYS A C 1
ATOM 686 O O . LYS A 1 88 ? 9.153 -6.350 -19.077 1.00 95.00 88 LYS A O 1
ATOM 691 N N . LYS A 1 89 ? 6.976 -6.847 -18.820 1.00 94.81 89 LYS A N 1
ATOM 692 C CA . LYS A 1 89 ? 6.881 -7.788 -19.946 1.00 94.81 89 LYS A CA 1
ATOM 693 C C . LYS A 1 89 ? 7.285 -7.139 -21.274 1.00 94.81 89 LYS A C 1
ATOM 695 O O . LYS A 1 89 ? 8.078 -7.721 -22.004 1.00 94.81 89 LYS A O 1
ATOM 700 N N . LYS A 1 90 ? 6.788 -5.930 -21.567 1.00 95.06 90 LYS A N 1
ATOM 701 C CA . LYS A 1 90 ? 7.152 -5.181 -22.781 1.00 95.06 90 LYS A CA 1
ATOM 702 C C . LYS A 1 90 ? 8.632 -4.794 -22.784 1.00 95.06 90 LYS A C 1
ATOM 704 O O . LYS A 1 90 ? 9.286 -4.898 -23.816 1.00 95.06 90 LYS A O 1
ATOM 709 N N . ILE A 1 91 ? 9.169 -4.392 -21.631 1.00 94.81 91 ILE A N 1
ATOM 710 C CA . ILE A 1 91 ? 10.595 -4.067 -21.505 1.00 94.81 91 ILE A CA 1
ATOM 711 C C . ILE A 1 91 ? 11.462 -5.297 -21.756 1.00 94.81 91 ILE A C 1
ATOM 713 O O . ILE A 1 91 ? 12.384 -5.221 -22.558 1.00 94.81 91 ILE A O 1
ATOM 717 N N . VAL A 1 92 ? 11.153 -6.430 -21.124 1.00 94.31 92 VAL A N 1
ATOM 718 C CA . VAL A 1 92 ? 11.901 -7.680 -21.323 1.00 94.31 92 VAL A CA 1
ATOM 719 C C . VAL A 1 92 ? 11.818 -8.143 -22.778 1.00 94.31 92 VAL A C 1
ATOM 721 O O . VAL A 1 92 ? 12.823 -8.578 -23.330 1.00 94.31 92 VAL A O 1
ATOM 724 N N . ALA A 1 93 ? 10.664 -7.984 -23.433 1.00 94.44 93 ALA A N 1
ATOM 725 C CA . ALA A 1 93 ? 10.516 -8.307 -24.850 1.00 94.44 93 ALA A CA 1
ATOM 726 C C . ALA A 1 93 ? 11.423 -7.455 -25.759 1.00 94.44 93 ALA A C 1
ATOM 728 O O . ALA A 1 93 ? 11.944 -7.975 -26.736 1.00 94.44 93 ALA A O 1
ATOM 729 N N . ARG A 1 94 ? 11.638 -6.170 -25.434 1.00 92.44 94 ARG A N 1
ATOM 730 C CA . ARG A 1 94 ? 12.425 -5.237 -26.265 1.00 92.44 94 ARG A CA 1
ATOM 731 C C . ARG A 1 94 ? 13.907 -5.155 -25.898 1.00 92.44 94 ARG A C 1
ATOM 733 O O . ARG A 1 94 ? 14.736 -4.897 -26.759 1.00 92.44 94 ARG A O 1
ATOM 740 N N . PHE A 1 95 ? 14.250 -5.309 -24.625 1.00 93.38 95 PHE A N 1
ATOM 741 C CA . PHE A 1 95 ? 15.603 -5.085 -24.101 1.00 93.38 95 PHE A CA 1
ATOM 742 C C . PHE A 1 95 ? 16.234 -6.347 -23.501 1.00 93.38 95 PHE A C 1
ATOM 744 O O . PHE A 1 95 ? 17.412 -6.336 -23.158 1.00 93.38 95 PHE A O 1
ATOM 751 N N . GLY A 1 96 ? 15.481 -7.444 -23.399 1.00 92.56 96 GLY A N 1
ATOM 752 C CA . GLY A 1 96 ? 15.929 -8.681 -22.771 1.00 92.56 96 GLY A CA 1
ATOM 753 C C . GLY A 1 96 ? 15.759 -8.699 -21.251 1.00 92.56 96 GLY A C 1
ATOM 754 O O . GLY A 1 96 ? 15.424 -7.703 -20.603 1.00 92.56 96 GLY A O 1
ATOM 755 N N . GLU A 1 97 ? 15.972 -9.878 -20.673 1.00 92.94 97 GLU A N 1
ATOM 756 C CA . GLU A 1 97 ? 16.009 -10.058 -19.222 1.00 92.94 97 GLU A CA 1
ATOM 757 C C . GLU A 1 97 ? 17.228 -9.351 -18.621 1.00 92.94 97 GLU A C 1
ATOM 759 O O . GLU A 1 97 ? 18.289 -9.283 -19.239 1.00 92.94 97 GLU A O 1
ATOM 764 N N . ASN A 1 98 ? 17.084 -8.828 -17.400 1.00 93.81 98 ASN A N 1
ATOM 765 C CA . ASN A 1 98 ? 18.140 -8.105 -16.677 1.00 93.81 98 ASN A CA 1
ATOM 766 C C . ASN A 1 98 ? 18.628 -6.806 -17.350 1.00 93.81 98 ASN A C 1
ATOM 768 O O . ASN A 1 98 ? 19.669 -6.269 -16.967 1.00 93.81 98 ASN A O 1
ATOM 772 N N . ALA A 1 99 ? 17.866 -6.249 -18.297 1.00 93.12 99 ALA A N 1
ATOM 773 C CA . ALA A 1 99 ? 18.131 -4.921 -18.841 1.00 93.12 99 ALA A CA 1
ATOM 774 C C . ALA A 1 99 ? 18.145 -3.866 -17.720 1.00 93.12 99 ALA A C 1
ATOM 776 O O . ALA A 1 99 ? 17.193 -3.762 -16.939 1.00 93.12 99 ALA A O 1
ATOM 777 N N . ALA A 1 100 ? 19.232 -3.096 -17.635 1.00 94.38 100 ALA A N 1
ATOM 778 C CA . ALA A 1 100 ? 19.442 -2.080 -16.611 1.00 94.38 100 ALA A CA 1
ATOM 779 C C . ALA A 1 100 ? 19.181 -0.675 -17.165 1.00 94.38 100 ALA A C 1
ATOM 781 O O . ALA A 1 100 ? 19.703 -0.302 -18.213 1.00 94.38 100 ALA A O 1
ATOM 782 N N . PHE A 1 101 ? 18.400 0.105 -16.425 1.00 94.69 101 PHE A N 1
ATOM 783 C CA . PHE A 1 101 ? 18.039 1.480 -16.742 1.00 94.69 101 PHE A CA 1
ATOM 784 C C . PHE A 1 101 ? 18.479 2.386 -15.597 1.00 94.69 101 PHE A C 1
ATOM 786 O O . PHE A 1 101 ? 18.194 2.110 -14.428 1.00 94.69 101 PHE A O 1
ATOM 793 N N . GLU A 1 102 ? 19.143 3.485 -15.935 1.00 93.75 102 GLU A N 1
ATOM 794 C CA . GLU A 1 102 ? 19.572 4.512 -14.987 1.00 93.75 102 GLU A CA 1
ATOM 795 C C . GLU A 1 102 ? 19.049 5.872 -15.450 1.00 93.75 102 GLU A C 1
ATOM 797 O O . GLU A 1 102 ? 19.118 6.204 -16.635 1.00 93.75 102 GLU A O 1
ATOM 802 N N . LYS A 1 103 ? 18.494 6.654 -14.521 1.00 91.88 103 LYS A N 1
ATOM 803 C CA . LYS A 1 103 ? 17.913 7.967 -14.818 1.00 91.88 103 LYS A CA 1
ATOM 804 C C . LYS A 1 103 ? 18.980 8.879 -15.440 1.00 91.88 103 LYS A C 1
ATOM 806 O O . LYS A 1 103 ? 20.038 9.081 -14.851 1.00 91.88 103 LYS A O 1
ATOM 811 N N . GLY A 1 104 ? 18.697 9.421 -16.625 1.00 87.69 104 GLY A N 1
ATOM 812 C CA . GLY A 1 104 ? 19.603 10.315 -17.359 1.00 87.69 104 GLY A CA 1
ATOM 813 C C . GLY A 1 104 ? 20.705 9.620 -18.169 1.00 87.69 104 GLY A C 1
ATOM 814 O O . GLY A 1 104 ? 21.462 10.304 -18.852 1.00 87.69 104 GLY A O 1
ATOM 815 N N . LYS A 1 105 ? 20.802 8.285 -18.134 1.00 89.38 105 LYS A N 1
ATOM 816 C CA . LYS A 1 105 ? 21.704 7.526 -19.011 1.00 89.38 105 LYS A CA 1
ATOM 817 C C . LYS A 1 105 ? 20.984 7.066 -20.282 1.00 89.38 105 LYS A C 1
ATOM 819 O O . LYS A 1 105 ? 19.758 6.929 -20.270 1.00 89.38 105 LYS A O 1
ATOM 824 N N . PRO A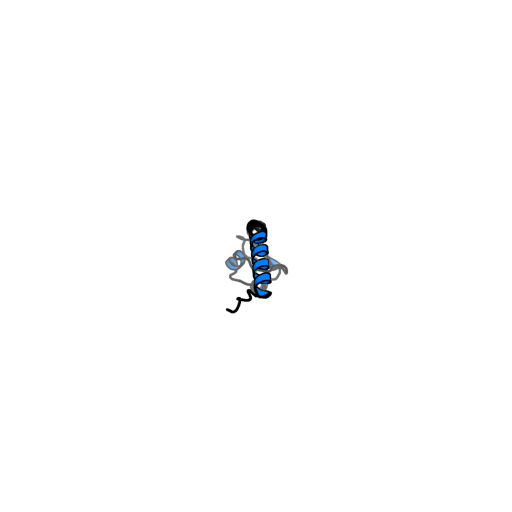 1 106 ? 21.723 6.821 -21.382 1.00 88.75 106 PRO A N 1
ATOM 825 C CA . PRO A 1 106 ? 21.138 6.262 -22.593 1.00 88.75 106 PRO A CA 1
ATOM 826 C C . PRO A 1 106 ? 20.495 4.901 -22.321 1.00 88.75 106 PRO A C 1
ATOM 828 O O . PRO A 1 106 ? 20.889 4.171 -21.407 1.00 88.75 106 PRO A O 1
ATOM 831 N N . LEU A 1 107 ? 19.503 4.565 -23.143 1.00 89.69 107 LEU A N 1
ATOM 832 C CA . LEU A 1 107 ? 18.801 3.292 -23.053 1.00 89.69 107 LEU A CA 1
ATOM 833 C C . LEU A 1 107 ? 19.768 2.110 -23.244 1.00 89.69 107 LEU A C 1
ATOM 835 O O . LEU A 1 107 ? 20.693 2.197 -24.059 1.00 89.69 107 LEU A O 1
ATOM 839 N N . PRO A 1 108 ? 19.546 0.986 -22.537 1.00 89.25 108 PRO A N 1
ATOM 840 C CA . PRO A 1 108 ? 20.280 -0.243 -22.792 1.00 89.25 108 PRO A CA 1
ATOM 841 C C . PRO A 1 108 ? 20.031 -0.716 -24.229 1.00 89.25 108 PRO A C 1
ATOM 843 O O . PRO A 1 108 ? 19.024 -0.375 -24.854 1.00 89.25 108 PRO A O 1
ATOM 846 N N . ARG A 1 109 ? 20.958 -1.514 -24.766 1.00 87.44 109 ARG A N 1
ATOM 847 C CA . ARG A 1 109 ? 20.833 -2.047 -26.127 1.00 87.44 109 ARG A CA 1
ATOM 848 C C . ARG A 1 109 ? 19.539 -2.850 -26.247 1.00 87.44 109 ARG A C 1
ATOM 850 O O . ARG A 1 109 ? 19.279 -3.727 -25.425 1.00 87.44 109 ARG A O 1
ATOM 857 N N . ALA A 1 110 ? 18.737 -2.535 -27.261 1.00 84.38 110 ALA A N 1
ATOM 858 C CA . ALA A 1 110 ? 17.567 -3.334 -27.582 1.00 84.38 110 ALA A CA 1
ATOM 859 C C . ALA A 1 110 ? 18.021 -4.733 -28.014 1.00 84.38 110 ALA A C 1
ATOM 861 O O . ALA A 1 110 ? 19.010 -4.881 -28.736 1.00 84.38 110 ALA A O 1
ATOM 862 N N . ARG A 1 111 ? 17.304 -5.752 -27.545 1.00 77.94 111 ARG A N 1
ATOM 863 C CA . ARG A 1 111 ? 17.466 -7.118 -28.020 1.00 77.94 111 ARG A CA 1
ATOM 864 C C . ARG A 1 111 ? 16.737 -7.192 -29.361 1.00 77.94 111 ARG A C 1
ATOM 866 O O . ARG A 1 111 ? 15.546 -6.890 -29.408 1.00 77.94 111 ARG A O 1
ATOM 873 N N . ALA A 1 112 ? 17.488 -7.476 -30.422 1.00 57.53 112 ALA A N 1
ATOM 874 C CA . ALA A 1 112 ? 16.925 -7.792 -31.731 1.00 57.53 112 ALA A CA 1
ATOM 875 C C . ALA A 1 112 ? 16.084 -9.072 -31.654 1.00 57.53 112 ALA A C 1
ATOM 877 O O . ALA A 1 112 ? 16.468 -9.971 -30.863 1.00 57.53 112 ALA A O 1
#

Sequence (112 aa):
MPRPTRETSIDAIIRETADRVVERISAAIARQVGELVQDGIQREMAAGRAGRPARSSRRRVEITRWVADARARRVPNFVIEATGLDTKKKIVARFGENAAFEKGKPLPRARA

Mean predicted aligned error: 17.39 Å

Radius of gyration: 40.71 Å; Cα contacts (8 Å, |Δi|>4): 68; chains: 1; bounding box: 95×22×96 Å